Protein AF-A0A2T4GTM0-F1 (afdb_monomer_lite)

Structure (mmCIF, N/CA/C/O backbone):
data_AF-A0A2T4GTM0-F1
#
_entry.id   AF-A0A2T4GTM0-F1
#
loop_
_atom_site.group_PDB
_atom_site.id
_atom_site.type_symbol
_atom_site.label_atom_id
_atom_site.label_alt_id
_atom_site.label_comp_id
_atom_site.label_asym_id
_atom_site.label_entity_id
_atom_site.label_seq_id
_atom_site.pdbx_PDB_ins_code
_atom_site.Cartn_x
_atom_site.Cartn_y
_atom_site.Cartn_z
_atom_site.occupancy
_atom_site.B_iso_or_equiv
_atom_site.auth_seq_id
_atom_site.auth_comp_id
_atom_site.auth_asym_id
_atom_site.auth_atom_id
_atom_site.pdbx_PDB_model_num
ATOM 1 N N . MET A 1 1 ? -29.473 -9.538 19.990 1.00 54.00 1 MET A N 1
ATOM 2 C CA . MET A 1 1 ? -28.564 -8.458 19.540 1.00 54.00 1 MET A CA 1
ATOM 3 C C . MET A 1 1 ? -28.356 -8.588 18.037 1.00 54.00 1 MET A C 1
ATOM 5 O O . MET A 1 1 ? -28.087 -9.705 17.602 1.00 54.00 1 MET A O 1
ATOM 9 N N . PRO A 1 2 ? -28.499 -7.518 17.239 1.00 55.50 2 PRO A N 1
ATOM 10 C CA . PRO A 1 2 ? -28.165 -7.570 15.819 1.00 55.50 2 PRO A CA 1
ATOM 11 C C . PRO A 1 2 ? -26.656 -7.793 15.644 1.00 55.50 2 PRO A C 1
ATOM 13 O O . PRO A 1 2 ? -25.848 -7.182 16.346 1.00 55.50 2 PRO A O 1
ATOM 16 N N . LYS A 1 3 ? -26.274 -8.690 14.728 1.00 62.25 3 LYS A N 1
ATOM 17 C CA . LYS A 1 3 ? -24.865 -8.923 14.387 1.00 62.25 3 LYS A CA 1
ATOM 18 C C . LYS A 1 3 ? -24.310 -7.672 13.705 1.00 62.25 3 LYS A C 1
ATOM 20 O O . LYS A 1 3 ? -24.877 -7.205 12.721 1.00 62.25 3 LYS A O 1
ATOM 25 N N . ARG A 1 4 ? -23.207 -7.133 14.226 1.00 67.31 4 ARG A N 1
ATOM 26 C CA . ARG A 1 4 ? -22.421 -6.094 13.550 1.00 67.31 4 ARG A CA 1
ATOM 27 C C . ARG A 1 4 ? -21.274 -6.762 12.808 1.00 67.31 4 ARG A C 1
ATOM 29 O O . ARG A 1 4 ? -20.448 -7.415 13.438 1.00 67.31 4 ARG A O 1
ATOM 36 N N . ASN A 1 5 ? -21.222 -6.557 11.497 1.00 71.88 5 ASN A N 1
ATOM 37 C CA . ASN A 1 5 ? -20.116 -7.000 10.659 1.00 71.88 5 ASN A CA 1
ATOM 38 C C . ASN A 1 5 ? -19.235 -5.790 10.348 1.00 71.88 5 ASN A C 1
ATOM 40 O O . ASN A 1 5 ? -19.727 -4.761 9.885 1.00 71.88 5 ASN A O 1
ATOM 44 N N . LEU A 1 6 ? -17.944 -5.908 10.640 1.00 68.88 6 LEU A N 1
ATOM 45 C CA . LEU A 1 6 ? -16.937 -4.917 10.283 1.00 68.88 6 LEU A CA 1
ATOM 46 C C . LEU A 1 6 ? -16.316 -5.346 8.953 1.00 68.88 6 LEU A C 1
ATOM 48 O O . LEU A 1 6 ? -15.822 -6.465 8.845 1.00 68.88 6 LEU A O 1
ATOM 52 N N . CYS A 1 7 ? -16.346 -4.461 7.961 1.00 69.69 7 CYS A N 1
ATOM 53 C CA . CYS A 1 7 ? -15.672 -4.661 6.682 1.00 69.69 7 CYS A CA 1
ATOM 54 C C . CYS A 1 7 ? -14.515 -3.669 6.575 1.00 69.69 7 CYS A C 1
ATOM 56 O O . CYS A 1 7 ? -14.692 -2.484 6.870 1.00 69.69 7 CYS A O 1
ATOM 58 N N . SER A 1 8 ? -13.356 -4.150 6.137 1.00 72.81 8 SER A N 1
ATOM 59 C CA . SER A 1 8 ? -12.181 -3.332 5.855 1.00 72.81 8 SER A CA 1
ATOM 60 C C . SER A 1 8 ? -11.704 -3.562 4.428 1.00 72.81 8 SER A C 1
ATOM 62 O O . SER A 1 8 ? -11.846 -4.654 3.874 1.00 72.81 8 SER A O 1
ATOM 64 N N . TYR A 1 9 ? -11.129 -2.519 3.839 1.00 79.25 9 TYR A N 1
ATOM 65 C CA . TYR A 1 9 ? -10.358 -2.635 2.609 1.00 79.25 9 TYR A CA 1
ATOM 66 C C . TYR A 1 9 ? -8.878 -2.650 2.964 1.00 79.25 9 TYR A C 1
ATOM 68 O O . TYR A 1 9 ? -8.42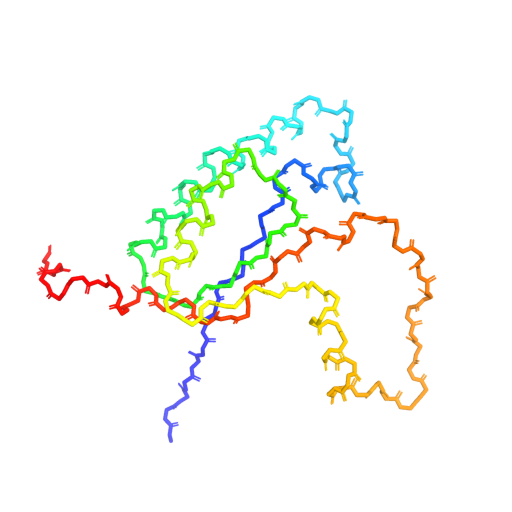1 -1.779 3.697 1.00 79.25 9 TYR A O 1
ATOM 76 N N . VAL A 1 10 ? -8.138 -3.626 2.443 1.00 79.12 10 VAL A N 1
ATOM 77 C CA . VAL A 1 10 ? -6.675 -3.649 2.513 1.00 79.12 10 VAL A CA 1
ATOM 78 C C . VAL A 1 10 ? -6.153 -3.429 1.104 1.00 79.12 10 VAL A C 1
ATOM 80 O O . VAL A 1 10 ? -6.507 -4.184 0.198 1.00 79.12 10 VAL A O 1
ATOM 83 N N . VAL A 1 11 ? -5.373 -2.371 0.905 1.00 80.81 11 VAL A N 1
ATOM 84 C CA . VAL A 1 11 ? -4.831 -2.019 -0.410 1.00 80.81 11 VAL A CA 1
ATOM 85 C C . VAL A 1 11 ? -3.315 -2.133 -0.383 1.00 80.81 11 VAL A C 1
ATOM 87 O O . VAL A 1 11 ? -2.638 -1.392 0.334 1.00 80.81 11 VAL A O 1
ATOM 90 N N . ASP A 1 12 ? -2.810 -3.045 -1.210 1.00 83.19 12 ASP A N 1
ATOM 91 C CA . ASP A 1 12 ? -1.385 -3.277 -1.419 1.00 83.19 12 ASP A CA 1
ATOM 92 C C . ASP A 1 12 ? -0.877 -2.374 -2.556 1.00 83.19 12 ASP A C 1
ATOM 94 O O . ASP A 1 12 ? -1.201 -2.560 -3.734 1.00 83.19 12 ASP A O 1
ATOM 98 N N . PHE A 1 13 ? -0.078 -1.365 -2.207 1.00 80.06 13 PHE A N 1
ATOM 99 C CA . PHE A 1 13 ? 0.578 -0.472 -3.162 1.00 80.06 13 PHE A CA 1
ATOM 100 C C . PHE A 1 13 ? 1.930 -1.041 -3.586 1.00 80.06 13 PHE A C 1
ATOM 102 O O . PHE A 1 13 ? 2.983 -0.687 -3.058 1.00 80.06 13 PHE A O 1
ATOM 109 N N . ASP A 1 14 ? 1.854 -1.937 -4.563 1.00 80.94 14 ASP A N 1
ATOM 110 C CA . ASP A 1 14 ? 2.976 -2.736 -5.051 1.00 80.94 14 ASP A CA 1
ATOM 111 C C . ASP A 1 14 ? 3.697 -2.133 -6.271 1.00 80.94 14 ASP A C 1
ATOM 113 O O . ASP A 1 14 ? 4.902 -2.320 -6.447 1.00 80.94 14 ASP A O 1
ATOM 117 N N . ALA A 1 15 ? 2.961 -1.403 -7.118 1.00 84.19 15 ALA A N 1
ATOM 118 C CA . ALA A 1 15 ? 3.449 -0.739 -8.331 1.00 84.19 15 ALA A CA 1
ATOM 119 C C . ALA A 1 15 ? 4.481 -1.577 -9.123 1.00 84.19 15 ALA A C 1
ATOM 121 O O . ALA A 1 15 ? 4.168 -2.675 -9.584 1.00 84.19 15 ALA A O 1
ATOM 122 N N . ILE A 1 16 ? 5.694 -1.052 -9.331 1.00 82.19 16 ILE A N 1
ATOM 123 C CA . ILE A 1 16 ? 6.761 -1.745 -10.069 1.00 82.19 16 ILE A CA 1
ATOM 124 C C . ILE A 1 16 ? 7.430 -2.825 -9.205 1.00 82.19 16 ILE A C 1
ATOM 126 O O . ILE A 1 16 ? 7.866 -3.854 -9.715 1.00 82.19 16 ILE A O 1
ATOM 130 N N . ALA A 1 17 ? 7.497 -2.619 -7.891 1.00 76.19 17 ALA A N 1
ATOM 131 C CA . ALA A 1 17 ? 8.341 -3.405 -6.997 1.00 76.19 17 ALA A CA 1
ATOM 132 C C . ALA A 1 17 ? 7.914 -4.866 -6.850 1.00 76.19 17 ALA A C 1
ATOM 134 O O . ALA A 1 17 ? 8.734 -5.731 -6.546 1.00 76.19 17 ALA A O 1
ATOM 135 N N . ARG A 1 18 ? 6.643 -5.170 -7.116 1.00 79.31 18 ARG A N 1
ATOM 136 C CA . ARG A 1 18 ? 6.141 -6.546 -7.073 1.00 79.31 18 ARG A CA 1
ATOM 137 C C . ARG A 1 18 ? 6.533 -7.382 -8.294 1.00 79.31 18 ARG A C 1
ATOM 139 O O . ARG A 1 18 ? 6.558 -8.611 -8.199 1.00 79.31 18 ARG A O 1
ATOM 146 N N . TRP A 1 19 ? 6.882 -6.759 -9.423 1.00 78.88 19 TRP A N 1
ATOM 147 C CA . TRP A 1 19 ? 7.180 -7.496 -10.656 1.00 78.88 19 TRP A CA 1
ATOM 148 C C . TRP A 1 19 ? 8.435 -8.372 -10.560 1.00 78.88 19 TRP A C 1
ATOM 150 O O . TRP A 1 19 ? 8.305 -9.559 -10.864 1.00 78.88 19 TRP A O 1
ATOM 160 N N . PRO A 1 20 ? 9.598 -7.881 -10.084 1.00 69.25 20 PRO A N 1
ATOM 161 C CA . PRO A 1 20 ? 10.824 -8.682 -10.055 1.00 69.25 20 PRO A CA 1
ATOM 162 C C . PRO A 1 20 ? 10.819 -9.859 -9.076 1.00 69.25 20 PRO A C 1
ATOM 164 O O . PRO A 1 20 ? 11.550 -10.822 -9.273 1.00 69.25 20 PRO A O 1
ATOM 167 N N . GLY A 1 21 ? 10.015 -9.789 -8.010 1.00 69.38 21 GLY A N 1
ATOM 168 C CA . GLY A 1 21 ? 10.042 -10.775 -6.922 1.00 69.38 21 GLY A CA 1
ATOM 169 C C . GLY A 1 21 ? 8.839 -11.712 -6.853 1.00 69.38 21 GLY A C 1
ATOM 170 O O . GLY A 1 21 ? 8.856 -12.668 -6.083 1.00 69.38 21 GLY A O 1
ATOM 171 N N . SER A 1 22 ? 7.754 -11.438 -7.578 1.00 75.44 22 SER A N 1
ATOM 172 C CA . SER A 1 22 ? 6.517 -12.224 -7.432 1.00 75.44 22 SER A CA 1
ATOM 173 C C . SER A 1 22 ? 5.801 -12.534 -8.732 1.00 75.44 22 SER A C 1
ATOM 175 O O . SER A 1 22 ? 5.123 -13.555 -8.799 1.00 75.44 22 SER A O 1
ATOM 177 N N . TYR A 1 23 ? 5.950 -11.690 -9.752 1.00 80.00 23 TYR A N 1
ATOM 178 C CA . TYR A 1 23 ? 5.267 -11.881 -11.034 1.00 80.00 23 TYR A CA 1
ATOM 179 C C . TYR A 1 23 ? 6.221 -12.158 -12.204 1.00 80.00 23 TYR A C 1
ATOM 181 O O . TYR A 1 23 ? 5.748 -12.395 -13.309 1.00 80.00 23 TYR A O 1
ATOM 189 N N . GLY A 1 24 ? 7.541 -12.161 -11.979 1.00 83.56 24 GLY A N 1
ATOM 190 C CA . GLY A 1 24 ? 8.544 -12.498 -12.997 1.00 83.56 24 GLY A CA 1
ATOM 191 C C . GLY A 1 24 ? 8.675 -11.469 -14.126 1.00 83.56 24 GLY A C 1
ATOM 192 O O . GLY A 1 24 ? 9.123 -11.811 -15.215 1.00 83.56 24 GLY A O 1
ATOM 193 N N . GLY A 1 25 ? 8.250 -10.223 -13.891 1.00 83.50 25 GLY A N 1
ATOM 194 C CA . GLY A 1 25 ? 8.180 -9.164 -14.907 1.00 83.50 25 GLY A CA 1
ATOM 195 C C . GLY A 1 25 ? 9.401 -8.241 -14.969 1.00 83.50 25 GLY A C 1
ATOM 196 O O . GLY A 1 25 ? 9.300 -7.165 -15.551 1.00 83.50 25 GLY A O 1
ATOM 197 N N . GLN A 1 26 ? 10.525 -8.602 -14.341 1.00 83.25 26 GLN A N 1
ATOM 198 C CA . GLN A 1 26 ? 11.698 -7.723 -14.203 1.00 83.25 26 GLN A CA 1
ATOM 199 C C . GLN A 1 26 ? 12.310 -7.268 -15.532 1.00 83.25 26 GLN A C 1
ATOM 201 O O . GLN A 1 26 ? 12.742 -6.124 -15.629 1.00 83.25 26 GLN A O 1
ATOM 206 N N . ASP A 1 27 ? 12.296 -8.131 -16.548 1.00 88.81 27 ASP A N 1
ATOM 207 C CA . ASP A 1 27 ? 12.912 -7.869 -17.856 1.00 88.81 27 ASP A CA 1
ATOM 208 C C . ASP A 1 27 ? 11.860 -7.566 -18.939 1.00 88.81 27 ASP A C 1
ATOM 210 O O . ASP A 1 27 ? 12.153 -7.571 -20.133 1.00 88.81 27 ASP A O 1
ATOM 214 N N . SER A 1 28 ? 10.610 -7.314 -18.532 1.00 89.62 28 SER A N 1
ATOM 215 C CA . SER A 1 28 ? 9.477 -7.062 -19.424 1.00 89.62 28 SER A CA 1
ATOM 216 C C . SER A 1 28 ? 9.074 -5.585 -19.375 1.00 89.62 28 SER A C 1
ATOM 218 O O . SER A 1 28 ? 8.431 -5.146 -18.415 1.00 89.62 28 SER A O 1
ATOM 220 N N . PRO A 1 29 ? 9.365 -4.792 -20.426 1.00 90.12 29 PRO A N 1
ATOM 221 C CA . PRO A 1 29 ? 8.930 -3.396 -20.498 1.00 90.12 29 PRO A CA 1
ATOM 222 C C . PRO A 1 29 ? 7.409 -3.241 -20.388 1.00 90.12 29 PRO A C 1
ATOM 224 O O . PRO A 1 29 ? 6.915 -2.266 -19.820 1.00 90.12 29 PRO A O 1
ATOM 227 N N . SER A 1 30 ? 6.658 -4.226 -20.893 1.00 90.38 30 SER A N 1
ATOM 228 C CA . SER A 1 30 ? 5.197 -4.244 -20.797 1.00 90.38 30 SER A CA 1
ATOM 229 C C . SER A 1 30 ? 4.727 -4.372 -19.348 1.00 90.38 30 SER A C 1
ATOM 231 O O . SER A 1 30 ? 3.804 -3.665 -18.947 1.00 90.38 30 SER A O 1
ATOM 233 N N . ASP A 1 31 ? 5.374 -5.202 -18.533 1.00 89.25 31 ASP A N 1
ATOM 234 C CA . ASP A 1 31 ? 4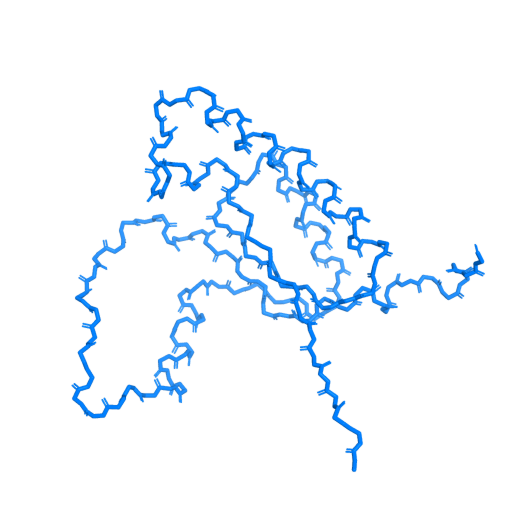.998 -5.373 -17.126 1.00 89.25 31 ASP A CA 1
ATOM 235 C C . ASP A 1 31 ? 5.447 -4.197 -16.259 1.00 89.25 31 ASP A C 1
ATOM 237 O O . ASP A 1 31 ? 4.675 -3.693 -15.439 1.00 89.25 31 ASP A O 1
ATOM 241 N N . ILE A 1 32 ? 6.631 -3.649 -16.534 1.00 86.62 32 ILE A N 1
ATOM 242 C CA . ILE A 1 32 ? 7.090 -2.402 -15.913 1.00 86.62 32 ILE A CA 1
ATOM 243 C C . ILE A 1 32 ? 6.093 -1.264 -16.192 1.00 86.62 32 ILE A C 1
ATOM 245 O O . ILE A 1 32 ? 5.739 -0.510 -15.280 1.00 86.62 32 ILE A O 1
ATOM 249 N N . SER A 1 33 ? 5.566 -1.172 -17.420 1.00 89.69 33 SER A N 1
ATOM 250 C CA . SER A 1 33 ? 4.562 -0.161 -17.780 1.00 89.69 33 SER A CA 1
ATOM 251 C C . SER A 1 33 ? 3.270 -0.283 -16.958 1.00 89.69 33 SER A C 1
ATOM 253 O O . SER A 1 33 ? 2.686 0.732 -16.567 1.00 89.69 33 SER A O 1
ATOM 255 N N . ARG A 1 34 ? 2.852 -1.508 -16.604 1.00 89.62 34 ARG A N 1
ATOM 256 C CA . ARG A 1 34 ? 1.690 -1.753 -15.731 1.00 89.62 34 ARG A CA 1
ATOM 257 C C . ARG A 1 34 ? 1.956 -1.265 -14.310 1.00 89.62 34 ARG A C 1
ATOM 259 O O . ARG A 1 34 ? 1.088 -0.628 -13.712 1.00 89.62 34 ARG A O 1
ATOM 266 N N . GLY A 1 35 ? 3.159 -1.513 -13.788 1.00 86.69 35 GLY A N 1
ATOM 267 C CA . GLY A 1 35 ? 3.592 -0.990 -12.490 1.00 86.69 35 GLY A CA 1
ATOM 268 C C . GLY A 1 35 ? 3.608 0.543 -12.447 1.00 86.69 35 GLY A C 1
ATOM 269 O O . GLY A 1 35 ? 3.096 1.139 -11.496 1.00 86.69 35 GLY A O 1
ATOM 270 N N . LEU A 1 36 ? 4.105 1.188 -13.510 1.00 86.56 36 LEU A N 1
ATOM 271 C CA . LEU A 1 36 ? 4.083 2.649 -13.667 1.00 86.56 36 LEU A CA 1
ATOM 272 C C . LEU A 1 36 ? 2.654 3.203 -13.716 1.00 86.56 36 LEU A C 1
ATOM 274 O O . LEU A 1 36 ? 2.346 4.199 -13.057 1.00 86.56 36 LEU A O 1
ATOM 278 N N . PHE A 1 37 ? 1.756 2.555 -14.461 1.00 88.81 37 PHE A N 1
ATOM 279 C CA . PHE A 1 37 ? 0.349 2.948 -14.518 1.00 88.81 37 PHE A CA 1
ATOM 280 C C . PHE A 1 37 ? -0.328 2.842 -13.144 1.00 88.81 37 PHE A C 1
ATOM 282 O O . PHE A 1 37 ? -1.029 3.771 -12.726 1.00 88.81 37 PHE A O 1
ATOM 289 N N . ALA A 1 38 ? -0.083 1.750 -12.414 1.00 87.00 38 ALA A N 1
ATOM 290 C CA . ALA A 1 38 ? -0.614 1.556 -11.068 1.00 87.00 38 ALA A CA 1
ATOM 291 C C . ALA A 1 38 ? -0.143 2.664 -10.109 1.00 87.00 38 ALA A C 1
ATOM 293 O O . ALA A 1 38 ? -0.972 3.260 -9.419 1.00 87.00 38 ALA A O 1
ATOM 294 N N . GLY A 1 39 ? 1.150 3.004 -10.131 1.00 83.00 39 GLY A N 1
ATOM 295 C CA . GLY A 1 39 ? 1.730 4.048 -9.280 1.00 83.00 39 GLY A CA 1
ATOM 296 C C . GLY A 1 39 ? 1.291 5.477 -9.628 1.00 83.00 39 GLY A C 1
ATOM 297 O O . GLY A 1 39 ? 1.176 6.310 -8.737 1.00 83.00 39 GLY A O 1
ATOM 298 N N . THR A 1 40 ? 1.022 5.777 -10.903 1.00 84.06 40 THR A N 1
ATOM 299 C CA . THR A 1 40 ? 0.701 7.148 -11.361 1.00 84.06 40 THR A CA 1
ATOM 300 C C . THR A 1 40 ? -0.798 7.433 -11.444 1.00 84.06 40 THR A C 1
ATOM 302 O O . THR A 1 40 ? -1.269 8.475 -10.987 1.00 84.06 40 THR A O 1
ATOM 305 N N . HIS A 1 41 ? -1.570 6.516 -12.027 1.00 87.69 41 HIS A N 1
ATOM 306 C CA . HIS A 1 41 ? -3.002 6.690 -12.272 1.00 87.69 41 HIS A CA 1
ATOM 307 C C . HIS A 1 41 ? -3.845 5.877 -11.292 1.00 87.69 41 HIS A C 1
ATOM 309 O O . HIS A 1 41 ? -4.881 6.364 -10.835 1.00 87.69 41 HIS A O 1
ATOM 315 N N . GLY A 1 42 ? -3.400 4.662 -10.953 1.00 86.81 42 GLY A N 1
ATOM 316 C CA . GLY A 1 42 ? -4.092 3.77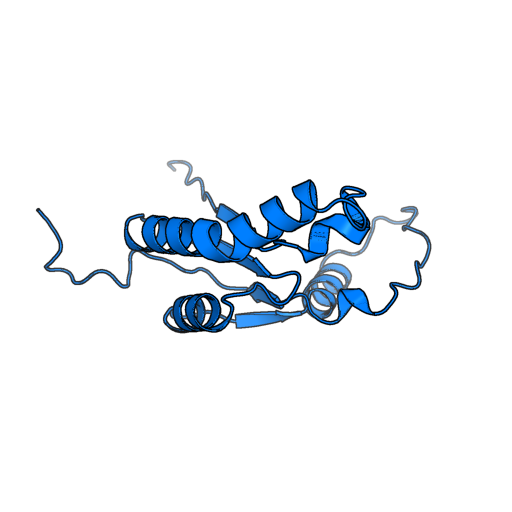7 -10.014 1.00 86.81 42 GLY A CA 1
ATOM 317 C C . GLY A 1 42 ? -4.242 4.414 -8.635 1.00 86.81 42 GLY A C 1
ATOM 318 O O . GLY A 1 42 ? -5.367 4.565 -8.158 1.00 86.81 42 GLY A O 1
ATOM 319 N N . VAL A 1 43 ? -3.136 4.894 -8.055 1.00 83.94 43 VAL A N 1
ATOM 320 C CA . VAL A 1 43 ? -3.127 5.586 -6.751 1.00 83.94 43 VAL A CA 1
ATOM 321 C C . VAL A 1 43 ? -4.114 6.754 -6.739 1.00 83.94 43 VAL A C 1
ATOM 323 O O . VAL A 1 43 ? -4.987 6.815 -5.882 1.00 83.94 43 VAL A O 1
ATOM 326 N N . ARG A 1 44 ? -4.065 7.643 -7.736 1.00 83.81 44 ARG A N 1
ATOM 327 C CA . ARG A 1 44 ? -4.946 8.825 -7.793 1.00 83.81 44 ARG A CA 1
ATOM 328 C C . ARG A 1 44 ? -6.428 8.465 -7.877 1.00 83.81 44 ARG A C 1
ATOM 330 O O . ARG A 1 44 ? -7.257 9.147 -7.280 1.00 83.81 44 ARG A O 1
ATOM 337 N N . ARG A 1 45 ? -6.780 7.413 -8.623 1.00 87.19 45 ARG A N 1
ATOM 338 C CA . ARG A 1 45 ? -8.167 6.923 -8.696 1.00 87.19 45 ARG A CA 1
ATOM 339 C C . ARG A 1 45 ? -8.611 6.317 -7.368 1.00 87.19 45 ARG A C 1
ATOM 341 O O . ARG A 1 45 ? -9.744 6.552 -6.963 1.00 87.19 45 ARG A O 1
ATOM 348 N N . MET A 1 46 ? -7.721 5.597 -6.688 1.00 84.00 46 MET A N 1
ATOM 349 C CA . MET A 1 46 ? -7.998 5.044 -5.363 1.00 84.00 46 MET A CA 1
ATOM 350 C C . MET A 1 46 ? -8.202 6.137 -4.317 1.00 84.00 46 MET A C 1
ATOM 352 O O . MET A 1 46 ? -9.180 6.078 -3.583 1.00 84.00 46 MET A O 1
ATOM 356 N N . LEU A 1 47 ? -7.359 7.170 -4.294 1.00 80.69 47 LEU A N 1
ATOM 357 C CA . LEU A 1 47 ? -7.535 8.297 -3.372 1.00 80.69 47 LEU A CA 1
ATOM 358 C C . LEU A 1 47 ? -8.892 8.991 -3.576 1.00 80.69 47 LEU A C 1
ATOM 360 O O . LEU A 1 47 ? -9.623 9.190 -2.614 1.00 80.69 47 LEU A O 1
ATOM 364 N N . LYS A 1 48 ? -9.301 9.232 -4.832 1.00 82.69 48 LYS A N 1
ATOM 365 C CA . LYS A 1 48 ? -10.647 9.755 -5.145 1.00 82.69 48 LYS A CA 1
ATOM 366 C C . LYS A 1 48 ? -11.773 8.832 -4.682 1.00 82.69 48 LYS A C 1
ATOM 368 O O . LYS A 1 48 ? -12.834 9.302 -4.284 1.00 82.69 48 LYS A O 1
ATOM 373 N N . LEU A 1 49 ? -11.575 7.517 -4.778 1.00 81.12 49 LEU A N 1
ATOM 374 C CA . LEU A 1 49 ? -12.553 6.544 -4.304 1.00 81.12 49 LEU A CA 1
ATOM 375 C C . LEU A 1 49 ? -12.732 6.641 -2.787 1.00 81.12 49 LEU A C 1
ATOM 377 O O . LEU A 1 49 ? -13.862 6.553 -2.317 1.00 81.12 49 LEU A O 1
ATOM 381 N N . PHE A 1 50 ? -11.637 6.815 -2.048 1.00 77.75 50 PHE A N 1
ATOM 382 C CA . PHE A 1 50 ? -11.653 6.900 -0.590 1.00 77.75 50 PHE A CA 1
ATOM 383 C C . PHE A 1 50 ? -12.099 8.259 -0.059 1.00 77.75 50 PHE A C 1
ATOM 385 O O . PHE A 1 50 ? -12.738 8.290 0.985 1.00 77.75 50 PHE A O 1
ATOM 392 N N . ASP A 1 51 ? -11.876 9.349 -0.797 1.00 75.44 51 ASP A N 1
ATOM 393 C CA . ASP A 1 51 ? -12.483 10.648 -0.473 1.00 75.44 51 ASP A CA 1
ATOM 394 C C . ASP A 1 51 ? -14.015 10.617 -0.598 1.00 75.44 51 ASP A C 1
ATOM 396 O O . ASP A 1 51 ? -14.720 11.273 0.161 1.00 75.44 51 ASP A O 1
ATOM 400 N N . ASN A 1 52 ? -14.544 9.815 -1.527 1.00 68.19 52 ASN A N 1
ATOM 401 C CA . ASN A 1 52 ? -15.976 9.769 -1.824 1.00 68.19 52 ASN A CA 1
ATOM 402 C C . ASN A 1 52 ? -16.735 8.631 -1.118 1.00 68.19 52 ASN A C 1
ATOM 404 O O . ASN A 1 52 ? -17.939 8.481 -1.339 1.00 68.19 52 ASN A O 1
ATOM 408 N N . LYS A 1 53 ? -16.073 7.784 -0.317 1.00 65.19 53 LYS A N 1
ATOM 409 C CA . LYS A 1 53 ? -16.699 6.604 0.306 1.00 65.19 53 LYS A CA 1
ATOM 410 C C . LYS A 1 53 ? -16.520 6.560 1.814 1.00 65.19 53 LYS A C 1
ATOM 412 O O . LYS A 1 53 ? -15.475 6.889 2.352 1.00 65.19 53 LYS A O 1
ATOM 417 N N . GLU A 1 54 ? -17.535 6.025 2.485 1.00 59.88 54 GLU A N 1
ATOM 418 C CA . GLU A 1 54 ? -17.475 5.675 3.900 1.00 59.88 54 GLU A CA 1
ATOM 419 C C . GLU A 1 54 ? -16.844 4.288 4.088 1.00 59.88 54 GLU A C 1
ATOM 421 O O . GLU A 1 54 ? -17.346 3.296 3.553 1.00 59.88 54 GLU A O 1
ATOM 426 N N . GLY A 1 55 ? -15.781 4.168 4.883 1.00 61.66 55 GLY A N 1
ATOM 427 C CA . GLY A 1 55 ? -15.171 2.864 5.144 1.00 61.66 55 GLY A CA 1
ATOM 428 C C . GLY A 1 55 ? -13.892 2.938 5.962 1.00 61.66 55 GLY A C 1
ATOM 429 O O . GLY A 1 55 ? -13.331 4.012 6.134 1.00 61.66 55 GLY A O 1
ATOM 430 N N . VAL A 1 56 ? -13.465 1.775 6.464 1.00 58.34 56 VAL A N 1
ATOM 431 C CA . VAL A 1 56 ? -12.162 1.589 7.108 1.00 58.34 56 VAL A CA 1
ATOM 432 C C . VAL A 1 56 ? -11.194 1.037 6.077 1.00 58.34 56 VAL A C 1
ATOM 434 O O . VAL A 1 56 ? -11.428 -0.047 5.534 1.00 58.34 56 VAL A O 1
ATOM 437 N N . THR A 1 57 ? -10.111 1.765 5.831 1.00 66.94 57 THR A N 1
ATOM 438 C CA . THR A 1 57 ? -9.083 1.354 4.871 1.00 66.94 57 THR A CA 1
ATOM 439 C C . THR A 1 57 ? -7.742 1.197 5.567 1.00 66.94 57 THR A C 1
ATOM 441 O O . THR A 1 57 ? -7.337 2.053 6.349 1.00 66.94 57 THR A O 1
ATOM 444 N N . LEU A 1 58 ? -7.065 0.095 5.263 1.00 66.25 58 LEU A N 1
ATOM 445 C CA . LEU A 1 58 ? -5.699 -0.191 5.662 1.00 66.25 58 LEU A CA 1
ATOM 446 C C . LEU A 1 58 ? -4.828 -0.205 4.407 1.00 66.25 58 LEU A C 1
ATOM 448 O O . LEU A 1 58 ? -5.165 -0.839 3.405 1.00 66.25 58 LEU A O 1
ATOM 452 N N . PHE A 1 59 ? -3.708 0.506 4.457 1.00 72.38 59 PHE A N 1
ATOM 453 C CA . PHE A 1 59 ? -2.764 0.571 3.351 1.00 72.38 59 PHE A CA 1
ATOM 454 C C . PHE A 1 59 ? -1.484 -0.170 3.712 1.00 72.38 59 PHE A C 1
ATOM 456 O O . PHE A 1 59 ? -0.943 -0.007 4.809 1.00 72.38 59 PHE A O 1
ATOM 463 N N . LYS A 1 60 ? -0.998 -0.967 2.764 1.00 74.06 60 LYS A N 1
ATOM 464 C CA . LYS A 1 60 ? 0.315 -1.599 2.819 1.00 74.06 60 LYS A CA 1
ATOM 465 C C . LYS A 1 60 ? 1.129 -1.088 1.644 1.00 74.06 60 LYS A C 1
ATOM 467 O O . LYS A 1 60 ? 0.770 -1.309 0.490 1.00 74.06 60 LYS A O 1
ATOM 472 N N . ILE A 1 61 ? 2.222 -0.398 1.934 1.00 72.12 61 ILE A N 1
ATOM 473 C CA . ILE A 1 61 ? 3.082 0.203 0.913 1.00 72.12 61 ILE A CA 1
ATOM 474 C C . ILE A 1 61 ? 4.379 -0.592 0.895 1.00 72.12 61 ILE A C 1
ATOM 476 O O . ILE A 1 61 ? 5.108 -0.578 1.883 1.00 72.12 61 ILE A O 1
ATOM 480 N N . SER A 1 62 ? 4.638 -1.331 -0.187 1.00 61.41 62 SER A N 1
ATOM 481 C CA . SER A 1 62 ? 5.768 -2.265 -0.245 1.00 61.41 62 SER A CA 1
ATOM 482 C C . SER A 1 62 ? 7.045 -1.651 -0.823 1.00 61.41 62 SER A C 1
ATOM 484 O O . SER A 1 62 ? 8.129 -2.125 -0.496 1.00 61.41 62 SER A O 1
ATOM 486 N N . THR A 1 63 ? 6.966 -0.593 -1.642 1.00 58.59 63 THR A N 1
ATOM 487 C CA . THR A 1 63 ? 8.125 0.185 -2.135 1.00 58.59 63 THR A CA 1
ATOM 488 C C . THR A 1 63 ? 7.674 1.540 -2.696 1.00 58.59 63 THR A C 1
ATOM 490 O O . THR A 1 63 ? 6.511 1.710 -3.063 1.00 58.59 63 THR A O 1
ATOM 493 N N . ILE A 1 64 ? 8.614 2.494 -2.781 1.00 55.69 64 ILE A N 1
ATOM 494 C CA . ILE A 1 64 ? 8.485 3.814 -3.418 1.00 55.69 64 ILE A CA 1
ATOM 495 C C . ILE A 1 64 ? 7.716 3.703 -4.745 1.00 55.69 64 ILE A C 1
ATOM 497 O O . ILE A 1 64 ? 8.245 3.289 -5.775 1.00 55.69 64 ILE A O 1
ATOM 501 N N . CYS A 1 65 ? 6.448 4.098 -4.708 1.00 56.59 65 CYS A N 1
ATOM 502 C CA . CYS A 1 65 ? 5.641 4.345 -5.886 1.00 56.59 65 CYS A CA 1
ATOM 503 C C . CYS A 1 65 ? 6.064 5.698 -6.474 1.00 56.59 65 CYS A C 1
ATOM 505 O O . CYS A 1 65 ? 6.449 6.621 -5.758 1.00 56.59 65 CYS A O 1
ATOM 507 N N . THR A 1 66 ? 5.965 5.855 -7.790 1.00 55.25 66 THR A N 1
ATOM 508 C CA . THR A 1 66 ? 6.382 7.066 -8.522 1.00 55.25 66 THR A CA 1
ATOM 509 C C . THR A 1 66 ? 5.635 8.363 -8.141 1.00 55.25 66 THR A C 1
ATOM 511 O O . THR A 1 66 ? 5.963 9.413 -8.680 1.00 55.25 66 THR A O 1
ATOM 514 N N . ASP A 1 67 ? 4.661 8.328 -7.219 1.00 61.81 67 ASP A N 1
ATOM 515 C CA . ASP A 1 67 ? 3.911 9.497 -6.709 1.00 61.81 67 ASP A CA 1
ATOM 516 C C . ASP A 1 67 ? 3.674 9.405 -5.176 1.00 61.81 67 ASP A C 1
ATOM 518 O O . ASP A 1 67 ? 2.567 9.619 -4.682 1.00 61.81 67 ASP A O 1
ATOM 522 N N . ASN A 1 68 ? 4.704 9.020 -4.402 1.00 66.88 68 ASN A N 1
ATOM 523 C CA . ASN A 1 68 ? 4.591 8.809 -2.944 1.00 66.88 68 ASN A CA 1
ATOM 524 C C . ASN A 1 68 ? 4.101 10.031 -2.164 1.00 66.88 68 ASN A C 1
ATOM 526 O O . ASN A 1 68 ? 3.396 9.858 -1.175 1.00 66.88 68 ASN A O 1
ATOM 530 N N . GLY A 1 69 ? 4.489 11.241 -2.581 1.00 71.94 69 GLY A N 1
ATOM 531 C CA . GLY A 1 69 ? 4.203 12.465 -1.827 1.00 71.94 69 GLY A CA 1
ATOM 532 C C . GLY A 1 69 ? 2.709 12.621 -1.561 1.00 71.94 69 GLY A C 1
ATOM 533 O O . GLY A 1 69 ? 2.293 12.701 -0.413 1.00 71.94 69 GLY A O 1
ATOM 534 N N . LYS A 1 70 ? 1.888 12.500 -2.609 1.00 76.50 70 LYS A N 1
ATOM 535 C CA . LYS A 1 70 ? 0.430 12.657 -2.501 1.00 76.50 70 LYS A CA 1
ATOM 536 C C . LYS A 1 70 ? -0.243 11.553 -1.698 1.00 76.50 70 LYS A C 1
ATOM 538 O O . LYS A 1 70 ? -1.227 11.813 -1.018 1.00 76.50 70 LYS A O 1
ATOM 543 N N . LEU A 1 71 ? 0.251 10.318 -1.799 1.00 78.12 71 LEU A N 1
ATOM 544 C CA . LEU A 1 71 ? -0.298 9.192 -1.045 1.00 78.12 71 LEU A CA 1
ATOM 545 C C . LEU A 1 71 ? 0.011 9.333 0.448 1.00 78.12 71 LEU A C 1
ATOM 547 O O . LEU A 1 71 ? -0.879 9.159 1.273 1.00 78.12 71 LEU A O 1
ATOM 551 N N . ILE A 1 72 ? 1.251 9.679 0.790 1.00 79.69 72 ILE A N 1
ATOM 552 C CA . ILE A 1 72 ? 1.675 9.872 2.179 1.00 79.69 72 ILE A CA 1
ATOM 553 C C . ILE A 1 72 ? 0.980 11.095 2.783 1.00 79.69 72 ILE A C 1
ATOM 555 O O . ILE A 1 72 ? 0.457 10.996 3.887 1.00 79.69 72 ILE A O 1
ATOM 559 N N . GLU A 1 73 ? 0.910 12.215 2.059 1.00 82.25 73 GLU A N 1
ATOM 560 C CA . GLU A 1 73 ? 0.147 13.404 2.471 1.00 82.25 73 GLU A CA 1
ATOM 561 C C . GLU A 1 73 ? -1.324 13.069 2.718 1.00 82.25 73 GLU A C 1
ATOM 563 O O . GLU A 1 73 ? -1.881 13.441 3.748 1.00 82.25 73 GLU A O 1
ATOM 568 N N . TYR A 1 74 ? -1.941 12.319 1.800 1.00 80.50 74 TYR A N 1
ATOM 569 C CA . TYR A 1 74 ? -3.311 11.856 1.959 1.00 80.50 74 TYR A CA 1
ATOM 570 C C . TYR A 1 74 ? -3.483 11.019 3.220 1.00 80.50 74 TYR A C 1
ATOM 572 O O . TYR A 1 74 ? -4.419 11.234 3.971 1.00 80.50 74 TYR A O 1
ATOM 580 N N . ILE A 1 75 ? -2.597 10.054 3.448 1.00 80.12 75 ILE A N 1
ATOM 581 C CA . ILE A 1 75 ? -2.670 9.165 4.605 1.00 80.12 75 ILE A CA 1
ATOM 582 C C . ILE A 1 75 ? -2.503 9.965 5.900 1.00 80.12 75 ILE A C 1
ATOM 584 O O . ILE A 1 75 ? -3.319 9.841 6.806 1.00 80.12 75 ILE A O 1
ATOM 588 N N . ASN A 1 76 ? -1.494 10.832 5.960 1.00 81.62 76 ASN A N 1
ATOM 589 C CA . ASN A 1 76 ? -1.163 11.611 7.152 1.00 81.62 76 ASN A CA 1
ATOM 590 C C . ASN A 1 76 ? -2.227 12.649 7.528 1.00 81.62 76 ASN A C 1
ATOM 592 O O . ASN A 1 76 ? -2.209 13.132 8.657 1.00 81.62 76 ASN A O 1
ATOM 596 N N . LYS A 1 77 ? -3.148 13.000 6.618 1.00 82.19 77 LYS A N 1
ATOM 597 C CA . LYS A 1 77 ? -4.261 13.911 6.929 1.00 82.19 77 LYS A CA 1
ATOM 598 C C . LYS A 1 77 ? -5.283 13.292 7.891 1.00 82.19 77 LYS A C 1
ATOM 600 O O . LYS A 1 77 ? -6.062 14.028 8.485 1.00 82.19 77 LYS A O 1
ATOM 605 N N . HIS A 1 78 ? -5.305 11.965 8.015 1.00 77.88 78 HIS A N 1
ATOM 606 C CA . HIS A 1 78 ? -6.301 11.250 8.804 1.00 77.88 78 HIS A CA 1
ATOM 607 C C . HIS A 1 78 ? -5.847 11.031 10.252 1.00 77.88 78 HIS A C 1
ATOM 609 O O . HIS A 1 78 ? -4.705 10.657 10.525 1.00 77.88 78 HIS A O 1
ATOM 615 N N . GLU A 1 79 ? -6.773 11.220 11.192 1.00 76.88 79 GLU A N 1
ATOM 616 C CA . GLU A 1 79 ? -6.537 10.999 12.620 1.00 76.88 79 GLU A CA 1
ATOM 617 C C . GLU A 1 79 ? -6.308 9.507 12.930 1.00 76.88 79 GLU A C 1
ATOM 619 O O . GLU A 1 79 ? -6.992 8.629 12.402 1.00 76.88 79 GLU A O 1
ATOM 624 N N . GLY A 1 80 ? -5.366 9.208 13.831 1.00 74.62 80 GLY 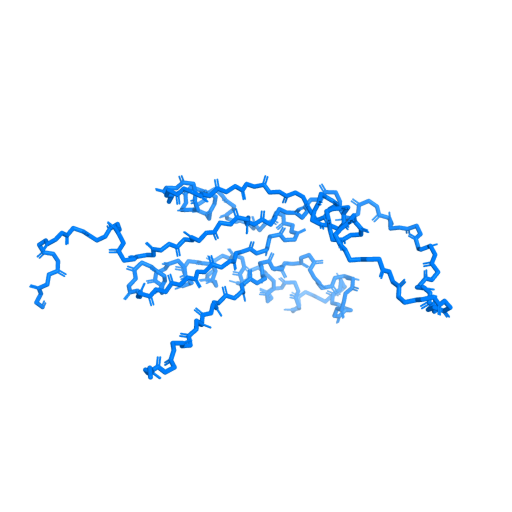A N 1
ATOM 625 C CA . GLY A 1 80 ? -5.126 7.841 14.310 1.00 74.62 80 GLY A CA 1
ATOM 626 C C . GLY A 1 80 ? -4.349 6.950 13.338 1.00 74.62 80 GLY A C 1
ATOM 627 O O . GLY A 1 80 ? -4.388 5.726 13.467 1.00 74.62 80 GLY A O 1
ATOM 628 N N . VAL A 1 81 ? -3.658 7.548 12.365 1.00 75.81 81 VAL A N 1
ATOM 629 C CA . VAL A 1 81 ? -2.708 6.849 11.497 1.00 75.81 81 VAL A CA 1
ATOM 630 C C . VAL A 1 81 ? -1.392 6.634 12.235 1.00 75.81 81 VAL A C 1
ATOM 632 O O . VAL A 1 81 ? -0.740 7.585 12.661 1.00 75.81 81 VAL A O 1
ATOM 635 N N . GLU A 1 82 ? -0.980 5.374 12.326 1.00 79.62 82 GLU A N 1
ATOM 636 C CA . GLU A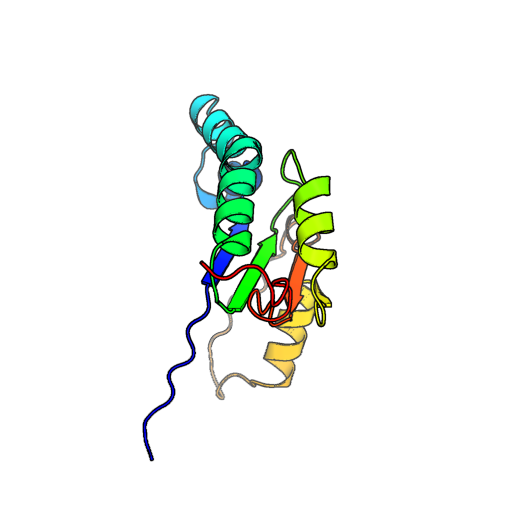 1 82 ? 0.343 4.975 12.792 1.00 79.62 82 GLU A CA 1
ATOM 637 C C . GLU A 1 82 ? 1.077 4.250 11.668 1.00 79.62 82 GLU A C 1
ATOM 639 O O . GLU A 1 82 ? 0.534 3.332 11.050 1.00 79.62 82 GLU A O 1
ATOM 644 N N . TRP A 1 83 ? 2.318 4.652 11.411 1.00 80.06 83 TRP A N 1
ATOM 645 C CA . TRP A 1 83 ? 3.196 3.966 10.476 1.00 80.06 83 TRP A CA 1
ATOM 646 C C . TRP A 1 83 ? 4.040 2.947 11.229 1.00 80.06 83 TRP A C 1
ATOM 648 O O . TRP A 1 83 ? 4.872 3.319 12.054 1.00 80.06 83 TRP A O 1
ATOM 658 N N . VAL A 1 84 ? 3.855 1.671 10.907 1.00 76.50 84 VAL A N 1
ATOM 659 C CA . VAL A 1 84 ? 4.629 0.566 11.476 1.00 76.50 84 VAL A CA 1
ATOM 660 C C . VAL A 1 84 ? 5.346 -0.199 10.372 1.00 76.50 84 VAL A C 1
ATOM 662 O O . VAL A 1 84 ? 4.890 -0.265 9.226 1.00 76.50 84 VAL A O 1
ATOM 665 N N . THR A 1 85 ? 6.484 -0.795 10.697 1.00 77.44 85 THR A N 1
ATOM 666 C CA . THR A 1 85 ? 7.174 -1.700 9.779 1.00 77.44 85 THR A CA 1
ATOM 667 C C . THR A 1 85 ? 6.553 -3.092 9.852 1.00 77.44 85 THR A C 1
ATOM 669 O O . THR A 1 85 ? 6.035 -3.514 10.888 1.00 77.44 85 THR A O 1
ATOM 672 N N . MET A 1 86 ? 6.637 -3.863 8.764 1.00 72.25 86 MET A N 1
ATOM 673 C CA . MET A 1 86 ? 6.217 -5.273 8.805 1.00 72.25 86 MET A CA 1
ATOM 674 C C . MET A 1 86 ? 6.944 -6.066 9.894 1.00 72.25 86 MET A C 1
ATOM 676 O O . MET A 1 86 ? 6.350 -6.954 10.492 1.00 72.25 86 MET A O 1
ATOM 680 N N . GLU A 1 87 ? 8.214 -5.752 10.157 1.00 75.19 87 GLU A N 1
ATOM 681 C CA . GLU A 1 87 ? 8.992 -6.377 11.229 1.00 75.19 87 GLU A CA 1
ATOM 682 C C . GLU A 1 87 ? 8.338 -6.162 12.599 1.00 75.19 87 GLU A C 1
ATOM 684 O O . GLU A 1 87 ? 8.107 -7.134 13.316 1.00 75.19 87 GLU A O 1
ATOM 689 N N . GLN A 1 88 ? 7.935 -4.927 12.915 1.00 74.94 88 GLN A N 1
ATOM 690 C CA . GLN A 1 88 ? 7.217 -4.613 14.154 1.00 74.94 88 GLN A CA 1
ATOM 691 C C . GLN A 1 88 ? 5.901 -5.394 14.256 1.00 74.94 88 GLN A C 1
ATOM 693 O O . GLN A 1 88 ? 5.629 -6.010 15.288 1.00 74.94 88 GLN A O 1
ATOM 698 N N . VAL A 1 89 ? 5.122 -5.446 13.168 1.00 78.62 89 VAL A N 1
ATOM 699 C CA . VAL A 1 89 ? 3.868 -6.219 13.114 1.00 78.62 89 VAL A CA 1
ATOM 700 C C . VAL A 1 89 ? 4.129 -7.709 13.361 1.00 78.62 89 VAL A C 1
ATOM 702 O O . VAL A 1 89 ? 3.419 -8.347 14.143 1.00 78.62 89 VAL A O 1
ATOM 705 N N . TYR A 1 90 ? 5.159 -8.279 12.730 1.00 74.31 90 TYR A N 1
ATOM 706 C CA . TYR A 1 90 ? 5.523 -9.683 12.916 1.00 74.31 90 TYR A CA 1
ATOM 707 C C . TYR A 1 90 ? 5.979 -9.982 14.342 1.00 74.31 90 TYR A C 1
ATOM 709 O O . TYR A 1 90 ? 5.604 -11.016 14.900 1.00 74.31 90 TYR A O 1
ATOM 717 N N . ASP A 1 91 ? 6.783 -9.110 14.938 1.00 81.25 91 ASP A N 1
ATOM 718 C CA . ASP A 1 91 ? 7.280 -9.297 16.297 1.00 81.25 91 ASP A CA 1
ATOM 719 C C . ASP A 1 91 ? 6.163 -9.178 17.331 1.00 81.25 91 ASP A C 1
ATOM 721 O O . ASP A 1 91 ? 6.116 -9.962 18.283 1.00 81.25 91 ASP A O 1
ATOM 725 N N . GLU A 1 92 ? 5.217 -8.261 17.132 1.00 81.81 92 GLU A N 1
ATOM 726 C CA . GLU A 1 92 ? 4.000 -8.211 17.937 1.00 81.81 92 GLU A CA 1
ATOM 727 C C . GLU A 1 92 ? 3.149 -9.471 17.793 1.00 81.81 92 GLU A C 1
ATOM 729 O O . GLU A 1 92 ? 2.689 -10.013 18.804 1.00 81.81 92 GLU A O 1
ATOM 734 N N . PHE A 1 93 ? 2.957 -9.956 16.563 1.00 82.69 93 PHE A N 1
ATOM 735 C CA . PHE A 1 93 ? 2.196 -11.175 16.303 1.00 82.69 93 PHE A CA 1
ATOM 736 C C . PHE A 1 93 ? 2.813 -12.369 17.035 1.00 82.69 93 PHE A C 1
ATOM 738 O O . PHE A 1 93 ? 2.122 -13.033 17.801 1.00 82.69 93 PHE A O 1
ATOM 745 N N . LYS A 1 94 ? 4.128 -12.583 16.905 1.00 80.62 94 LYS A N 1
ATOM 746 C CA . LYS A 1 94 ? 4.844 -13.675 17.591 1.00 80.62 94 LYS A CA 1
ATOM 747 C C . LYS A 1 94 ? 4.770 -13.582 19.117 1.00 80.62 94 LYS A C 1
ATOM 749 O O . LYS A 1 94 ? 4.795 -14.607 19.796 1.00 80.62 94 LYS A O 1
ATOM 754 N N . LYS A 1 95 ? 4.726 -12.365 19.675 1.00 83.31 95 LYS A N 1
ATOM 755 C CA . LYS A 1 95 ? 4.581 -12.155 21.127 1.00 83.31 95 LYS A CA 1
ATOM 756 C C . LYS A 1 95 ? 3.185 -12.543 21.616 1.00 83.31 95 LYS A C 1
ATOM 758 O O . LYS A 1 95 ? 3.070 -13.114 22.700 1.00 83.31 95 LYS A O 1
ATOM 763 N N . LYS A 1 96 ? 2.148 -12.209 20.843 1.00 84.88 96 LYS A N 1
ATOM 764 C CA . LYS A 1 96 ? 0.736 -12.409 21.207 1.00 84.88 96 LYS A CA 1
ATOM 765 C C . LYS A 1 96 ? 0.244 -13.823 20.893 1.00 84.88 96 LYS A C 1
ATOM 767 O O . LYS A 1 96 ? -0.497 -14.388 21.692 1.00 84.88 96 LYS A O 1
ATOM 772 N N . ASP A 1 97 ? 0.676 -14.393 19.774 1.00 82.88 97 ASP A N 1
ATOM 773 C CA . ASP A 1 97 ? 0.243 -15.696 19.280 1.00 82.88 97 ASP A CA 1
ATOM 774 C C . ASP A 1 97 ? 1.429 -16.664 19.238 1.00 82.88 97 ASP A C 1
ATOM 776 O O . ASP A 1 97 ? 2.287 -16.629 18.349 1.00 82.88 97 ASP A O 1
ATOM 780 N N . LYS A 1 98 ? 1.515 -17.510 20.269 1.00 82.56 98 LYS A N 1
ATOM 781 C CA . LYS A 1 98 ? 2.551 -18.538 20.337 1.00 82.56 98 LYS A CA 1
ATOM 782 C C . LYS A 1 98 ? 2.101 -19.726 19.494 1.00 82.56 98 LYS A C 1
ATOM 784 O O . LYS A 1 98 ? 1.016 -20.252 19.745 1.00 82.56 98 LYS A O 1
ATOM 789 N N . PRO A 1 99 ? 2.941 -20.208 18.561 1.00 82.44 99 PRO A N 1
ATOM 790 C CA . PRO A 1 99 ? 2.568 -21.333 17.727 1.00 82.44 99 PRO A CA 1
ATOM 791 C C . PRO A 1 99 ? 2.237 -22.558 18.597 1.00 82.44 99 PRO A C 1
ATOM 793 O O . PRO A 1 99 ? 2.885 -22.772 19.632 1.00 82.44 99 PRO A O 1
ATOM 796 N N . PRO A 1 100 ? 1.256 -23.385 18.189 1.00 85.94 100 PRO A N 1
ATOM 797 C CA . PRO A 1 100 ? 0.930 -24.621 18.883 1.00 85.94 100 PRO A CA 1
ATOM 798 C C . PRO A 1 100 ? 2.170 -25.493 19.076 1.00 85.94 100 PRO A C 1
ATOM 800 O O . PRO A 1 100 ? 3.072 -25.533 18.233 1.00 85.94 100 PRO A O 1
ATOM 803 N N . ARG A 1 101 ? 2.218 -26.221 20.193 1.00 83.81 101 ARG A N 1
ATOM 804 C CA . ARG A 1 101 ? 3.358 -27.081 20.518 1.00 83.81 101 ARG A CA 1
ATOM 805 C C . ARG A 1 101 ? 3.576 -28.104 19.395 1.00 83.81 101 ARG A C 1
ATOM 807 O O . ARG A 1 101 ? 2.690 -28.903 19.119 1.00 83.81 101 ARG A O 1
ATOM 814 N N . GLY A 1 102 ? 4.756 -28.076 18.773 1.00 84.25 102 GLY A N 1
ATOM 815 C CA . GLY A 1 102 ? 5.115 -28.969 17.663 1.00 84.25 102 GLY A CA 1
ATOM 816 C C . GLY A 1 102 ? 4.812 -28.431 16.259 1.00 84.25 102 GLY A C 1
ATOM 817 O O . GLY A 1 102 ? 5.022 -29.154 15.290 1.00 84.25 102 GLY A O 1
ATOM 818 N N . ALA A 1 103 ? 4.349 -27.183 16.123 1.00 81.69 103 ALA A N 1
ATOM 819 C CA . ALA A 1 103 ? 4.157 -26.564 14.816 1.00 81.69 103 ALA A CA 1
ATOM 820 C C . ALA A 1 103 ? 5.484 -26.446 14.046 1.00 81.69 103 ALA A C 1
ATOM 822 O O . ALA A 1 103 ? 6.487 -25.945 14.562 1.00 81.69 103 ALA A O 1
ATOM 823 N N . VAL A 1 104 ? 5.473 -26.887 12.787 1.00 79.38 104 VAL A N 1
ATOM 824 C CA . VAL A 1 104 ? 6.595 -26.709 11.864 1.00 79.38 104 VAL A CA 1
ATOM 825 C C . VAL A 1 104 ? 6.598 -25.258 11.400 1.00 79.38 104 VAL A C 1
ATOM 827 O O . VAL A 1 104 ? 5.699 -24.823 10.683 1.00 79.38 104 VAL A O 1
ATOM 830 N N . MET A 1 105 ? 7.610 -24.504 11.816 1.00 73.94 105 MET A N 1
ATOM 831 C CA . MET A 1 105 ? 7.802 -23.131 11.359 1.00 73.94 105 MET A CA 1
ATOM 832 C C . MET A 1 105 ? 8.502 -23.117 9.990 1.00 73.94 105 MET A C 1
ATOM 834 O O . MET A 1 105 ? 9.305 -24.013 9.707 1.00 73.94 105 MET A O 1
ATOM 838 N N . PRO A 1 106 ? 8.247 -22.105 9.138 1.00 71.19 106 PRO A N 1
ATOM 839 C CA . PRO A 1 106 ? 9.025 -21.909 7.921 1.00 71.19 106 PRO A CA 1
ATOM 840 C C . PRO A 1 106 ? 10.519 -21.834 8.258 1.00 71.19 106 PRO A C 1
ATOM 842 O O . PRO A 1 106 ? 10.899 -21.271 9.288 1.00 71.19 106 PRO A O 1
ATOM 845 N N . LYS A 1 107 ? 11.377 -22.383 7.389 1.00 59.81 107 LYS A N 1
ATOM 846 C CA . LYS A 1 107 ? 12.834 -22.237 7.536 1.00 59.81 107 LYS A CA 1
ATOM 847 C C . LYS A 1 107 ? 13.180 -20.750 7.605 1.00 59.81 107 LYS A C 1
ATOM 849 O O . LYS A 1 107 ? 12.581 -19.957 6.882 1.00 59.81 107 LYS A O 1
ATOM 854 N N . SER A 1 108 ? 14.153 -20.384 8.441 1.00 54.34 108 SER A N 1
ATOM 855 C CA . SER A 1 108 ? 14.693 -19.025 8.494 1.00 54.34 108 SER A CA 1
ATOM 856 C C . SER A 1 108 ? 15.220 -18.642 7.111 1.00 54.34 108 SER A C 1
ATOM 858 O O . SER A 1 108 ? 16.327 -19.018 6.725 1.00 54.34 108 SER A O 1
ATOM 860 N N . GLN A 1 109 ? 14.406 -17.946 6.326 1.00 49.81 109 GLN A N 1
ATOM 861 C CA . GLN A 1 109 ? 14.863 -17.330 5.096 1.00 49.81 109 GLN A CA 1
ATOM 862 C C . GLN A 1 109 ? 15.597 -16.055 5.488 1.00 49.81 109 GLN A C 1
ATOM 864 O O . GLN A 1 109 ? 15.042 -15.192 6.169 1.00 49.81 109 GLN A O 1
ATOM 869 N N . HIS A 1 110 ? 16.854 -15.947 5.062 1.00 41.75 110 HIS A N 1
ATOM 870 C CA . HIS A 1 110 ? 17.517 -14.657 4.967 1.00 41.75 110 HIS A CA 1
ATOM 871 C C . HIS A 1 110 ? 16.712 -13.824 3.971 1.00 41.75 110 HIS A C 1
ATOM 873 O O . HIS A 1 110 ? 16.866 -13.968 2.761 1.00 41.75 110 HIS A O 1
ATOM 879 N N . TYR A 1 111 ? 15.802 -12.997 4.480 1.00 44.28 111 TYR A N 1
ATOM 880 C CA . TYR A 1 111 ? 15.169 -11.971 3.673 1.00 44.28 111 TYR A CA 1
ATOM 881 C C . TYR A 1 111 ? 16.274 -11.002 3.251 1.00 44.28 111 TYR A C 1
ATOM 883 O O . TYR A 1 111 ? 16.782 -10.227 4.059 1.00 44.28 111 TYR A O 1
ATOM 891 N N . THR A 1 112 ? 16.692 -11.082 1.989 1.00 38.03 112 THR A N 1
ATOM 892 C CA . THR A 1 112 ? 17.478 -10.023 1.352 1.00 38.03 112 THR A CA 1
ATOM 893 C C . THR A 1 112 ? 16.712 -8.709 1.500 1.00 38.03 112 THR A C 1
ATOM 895 O O . THR A 1 112 ? 15.486 -8.718 1.407 1.00 38.03 112 THR A O 1
ATOM 898 N N . SER A 1 113 ? 17.431 -7.614 1.753 1.00 40.00 113 SER A N 1
ATOM 899 C CA . SER A 1 113 ? 17.020 -6.285 2.261 1.00 40.00 113 SER A CA 1
ATOM 900 C C . SER A 1 113 ? 15.790 -5.571 1.659 1.00 40.00 113 SER A C 1
ATOM 902 O O . SER A 1 113 ? 15.489 -4.446 2.045 1.00 40.00 113 SER A O 1
ATOM 904 N N . ILE A 1 114 ? 15.023 -6.196 0.770 1.00 42.44 114 ILE A N 1
ATOM 905 C CA . ILE A 1 114 ? 13.757 -5.693 0.217 1.00 42.44 114 ILE A CA 1
ATOM 906 C C . ILE A 1 114 ? 12.674 -5.558 1.310 1.00 42.44 114 ILE A C 1
ATOM 908 O O . ILE A 1 114 ? 11.760 -4.749 1.183 1.00 42.44 114 ILE A O 1
ATOM 912 N N . SER A 1 115 ? 12.805 -6.272 2.434 1.00 40.78 115 SER A N 1
ATOM 913 C CA . SER A 1 115 ? 11.904 -6.151 3.592 1.00 40.78 115 SER A CA 1
ATOM 914 C C . SER A 1 115 ? 12.043 -4.840 4.381 1.00 40.78 115 SER A C 1
ATOM 916 O O . SER A 1 115 ? 11.225 -4.589 5.262 1.00 40.78 115 SER A O 1
ATOM 918 N N . GLN A 1 116 ? 13.051 -4.005 4.100 1.00 40.47 116 GLN A N 1
ATOM 919 C CA . GLN A 1 116 ? 13.340 -2.805 4.900 1.00 40.47 116 GLN A CA 1
ATOM 920 C C . GLN A 1 116 ? 12.437 -1.595 4.597 1.00 40.47 116 GLN A C 1
ATOM 922 O O . GLN A 1 116 ? 12.540 -0.587 5.290 1.00 40.47 116 GLN A O 1
ATOM 927 N N . TYR A 1 117 ? 11.533 -1.677 3.612 1.00 47.03 117 TYR A N 1
ATOM 928 C CA . TYR A 1 117 ? 10.731 -0.523 3.167 1.00 47.03 117 TYR A CA 1
ATOM 929 C C . TYR A 1 117 ? 9.218 -0.763 3.142 1.00 47.03 117 TYR A C 1
ATOM 931 O O . TYR A 1 117 ? 8.502 -0.070 2.419 1.00 47.03 117 TYR A O 1
ATOM 939 N N . VAL A 1 118 ? 8.717 -1.732 3.916 1.00 53.59 118 VAL A N 1
ATOM 940 C CA . VAL A 1 118 ? 7.271 -1.962 4.012 1.00 53.59 118 VAL A CA 1
ATOM 941 C C . VAL A 1 118 ? 6.691 -1.159 5.165 1.00 53.59 118 VAL A C 1
ATOM 943 O O . VAL A 1 118 ? 6.897 -1.504 6.330 1.00 53.59 118 VAL A O 1
ATOM 946 N N . TRP A 1 119 ? 5.939 -0.122 4.815 1.00 59.69 119 TRP A N 1
ATOM 947 C CA . TRP A 1 119 ? 5.184 0.688 5.759 1.00 59.69 119 TRP A CA 1
ATOM 948 C C . TRP A 1 119 ? 3.733 0.220 5.754 1.00 59.69 119 TRP A C 1
ATOM 950 O O . TRP A 1 119 ? 3.043 0.256 4.729 1.00 59.69 119 TRP A O 1
ATOM 960 N N . VAL A 1 120 ? 3.289 -0.272 6.902 1.00 58.38 120 VAL A N 1
ATOM 961 C CA . VAL A 1 120 ? 1.907 -0.662 7.158 1.00 58.38 120 VAL A CA 1
ATOM 962 C C . VAL A 1 120 ? 1.276 0.430 7.996 1.00 58.38 120 VAL A C 1
ATOM 964 O O . VAL A 1 120 ? 1.881 0.916 8.949 1.00 58.38 120 VAL A O 1
ATOM 967 N N . ILE A 1 121 ? 0.051 0.804 7.650 1.00 61.16 121 ILE A N 1
ATOM 968 C CA . ILE A 1 121 ? -0.737 1.657 8.529 1.00 61.16 121 ILE A CA 1
ATOM 969 C C . ILE A 1 121 ? -1.424 0.779 9.562 1.00 61.16 121 ILE A C 1
ATOM 971 O O . ILE A 1 121 ? -2.291 -0.029 9.221 1.00 61.16 121 ILE A O 1
ATOM 975 N N . GLN A 1 122 ? -1.078 0.969 10.827 1.00 50.09 122 GLN A N 1
ATOM 976 C CA . GLN A 1 122 ? -1.824 0.414 11.944 1.00 50.09 122 GLN A CA 1
ATOM 977 C C . GLN A 1 122 ? -2.800 1.482 12.438 1.00 50.09 122 GLN A C 1
ATOM 979 O O . GLN A 1 122 ? -2.536 2.231 13.365 1.00 50.09 122 GLN A O 1
ATOM 984 N N . GLY A 1 123 ? -3.934 1.606 11.755 1.00 51.97 123 GLY A N 1
ATOM 985 C CA . GLY A 1 123 ? -4.888 2.669 12.045 1.00 51.97 123 GLY A CA 1
ATOM 986 C C . GLY A 1 123 ? -6.192 2.481 11.294 1.00 51.97 123 GLY A C 1
ATOM 987 O O . GLY A 1 123 ? -6.235 1.912 10.203 1.00 51.97 123 GLY A O 1
ATOM 988 N N . ARG A 1 124 ? -7.284 2.944 11.899 1.00 56.28 124 ARG A N 1
ATOM 989 C CA . ARG A 1 124 ? -8.586 3.016 11.242 1.00 56.28 124 ARG A CA 1
ATOM 990 C C . ARG A 1 124 ? -8.684 4.380 10.572 1.00 56.28 124 ARG A C 1
ATOM 992 O O . ARG A 1 124 ? -9.053 5.344 11.229 1.00 56.28 124 ARG A O 1
ATOM 999 N N . ILE A 1 125 ? -8.411 4.442 9.270 1.00 62.19 125 ILE A N 1
ATOM 1000 C CA . ILE A 1 125 ? -8.807 5.607 8.475 1.00 62.19 125 ILE A CA 1
ATOM 1001 C C . ILE A 1 125 ? -10.323 5.534 8.332 1.00 62.19 125 ILE A C 1
ATOM 1003 O O . ILE A 1 125 ? -10.830 4.706 7.576 1.00 62.19 125 ILE A O 1
ATOM 1007 N N . ASP A 1 126 ? -11.044 6.326 9.125 1.00 62.97 126 ASP A N 1
ATOM 1008 C CA . ASP A 1 126 ? -12.493 6.463 9.011 1.00 62.97 126 ASP A CA 1
ATOM 1009 C C . ASP A 1 126 ? -12.819 7.682 8.150 1.00 62.97 126 ASP A C 1
ATOM 1011 O O . ASP A 1 126 ? -12.987 8.792 8.656 1.00 62.97 126 ASP A O 1
ATOM 1015 N N . CYS A 1 127 ? -12.958 7.461 6.841 1.00 59.22 127 CYS A N 1
ATOM 1016 C CA . CYS A 1 127 ? -13.279 8.521 5.880 1.00 59.22 127 CYS A CA 1
ATOM 1017 C C . CYS A 1 127 ? -14.624 9.232 6.164 1.00 59.22 127 CYS A C 1
ATOM 1019 O O . CYS A 1 127 ? -14.975 10.180 5.467 1.00 59.22 127 CYS A O 1
ATOM 1021 N N . ARG A 1 128 ? -15.413 8.791 7.162 1.00 55.53 128 ARG A N 1
ATOM 1022 C CA . ARG A 1 128 ? -16.669 9.447 7.563 1.00 55.53 128 ARG A CA 1
ATOM 1023 C C . ARG A 1 128 ? -16.469 10.701 8.407 1.00 55.53 128 ARG A C 1
ATOM 1025 O O . ARG A 1 128 ? -17.329 11.574 8.335 1.00 55.53 128 ARG A O 1
ATOM 1032 N N . ARG A 1 129 ? -15.420 10.765 9.239 1.00 52.34 129 ARG A N 1
ATOM 1033 C CA . ARG A 1 129 ? -15.215 11.879 10.191 1.00 52.34 129 ARG A CA 1
ATOM 1034 C C . ARG A 1 129 ? -14.731 13.163 9.525 1.00 52.34 129 ARG A C 1
ATOM 1036 O O . ARG A 1 129 ? -15.013 14.233 10.044 1.00 52.34 129 ARG A O 1
ATOM 1043 N N . ASP A 1 130 ? -14.074 13.041 8.377 1.00 52.62 130 ASP A N 1
ATOM 1044 C CA . ASP A 1 130 ? -13.433 14.166 7.690 1.00 52.62 130 ASP A CA 1
ATOM 1045 C C . ASP A 1 130 ? -14.331 14.831 6.632 1.00 52.62 130 ASP A C 1
ATOM 1047 O O . ASP A 1 130 ? -13.877 15.706 5.895 1.00 52.62 130 ASP A O 1
ATOM 1051 N N . ARG A 1 131 ? -15.610 14.435 6.525 1.00 52.97 131 ARG A N 1
ATOM 1052 C CA . ARG A 1 131 ? -16.565 15.152 5.670 1.00 52.97 131 ARG A CA 1
ATOM 1053 C C . ARG A 1 131 ? -17.067 16.400 6.381 1.00 52.97 131 ARG A C 1
ATOM 1055 O O . ARG A 1 131 ? -17.576 16.317 7.496 1.00 52.97 131 ARG A O 1
ATOM 1062 N N . ASP A 1 132 ? -16.980 17.530 5.682 1.00 50.00 132 ASP A N 1
ATOM 1063 C CA . ASP A 1 132 ? -17.701 18.746 6.035 1.00 50.00 132 ASP A CA 1
ATOM 1064 C C . ASP A 1 132 ? -19.189 18.393 6.240 1.00 50.00 132 ASP A C 1
ATOM 1066 O O . ASP A 1 132 ? -19.808 17.834 5.324 1.00 50.00 132 ASP A O 1
ATOM 1070 N N . PRO A 1 133 ? -19.780 18.664 7.417 1.00 52.06 133 PRO A N 1
ATOM 1071 C CA . PRO A 1 133 ? -21.186 18.377 7.683 1.00 52.06 133 PRO A CA 1
ATOM 1072 C C . PRO A 1 133 ? -22.163 19.085 6.726 1.00 52.06 133 PRO A C 1
ATOM 1074 O O . PRO A 1 133 ? -23.343 18.741 6.728 1.00 52.06 133 PRO A O 1
ATOM 1077 N N . GLN A 1 134 ? -21.704 20.035 5.900 1.00 50.09 134 GLN A N 1
ATOM 1078 C CA . GLN A 1 134 ? -22.505 20.662 4.841 1.00 50.09 134 GLN A CA 1
ATOM 1079 C C . GLN A 1 134 ? -22.474 19.933 3.486 1.00 50.09 134 GLN A C 1
ATOM 1081 O O . GLN A 1 134 ? -23.261 20.269 2.601 1.00 50.09 134 GLN A O 1
ATOM 1086 N N . ALA A 1 135 ? -21.628 18.916 3.300 1.00 50.41 135 ALA A N 1
ATOM 1087 C CA . ALA A 1 135 ? -21.564 18.135 2.063 1.00 50.41 135 ALA A CA 1
ATOM 1088 C C . ALA A 1 135 ? -22.635 17.027 2.040 1.00 50.41 135 ALA A C 1
ATOM 1090 O O . ALA A 1 135 ? -22.336 15.833 1.966 1.00 50.41 135 ALA A O 1
ATOM 1091 N N . SER A 1 136 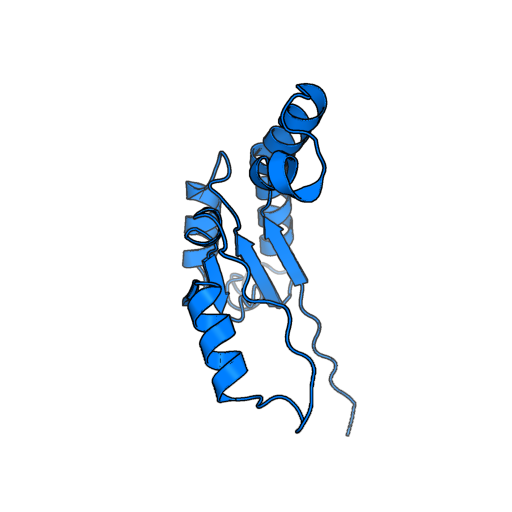? -23.901 17.427 2.120 1.00 39.53 136 SER A N 1
ATOM 1092 C CA . SER A 1 136 ? -25.040 16.564 1.821 1.00 39.53 136 SER A CA 1
ATOM 1093 C C . SER A 1 136 ? -26.044 17.329 0.967 1.00 39.53 136 SER A C 1
ATOM 1095 O O . SER A 1 136 ? -26.757 18.174 1.503 1.00 39.53 136 SER A O 1
ATOM 1097 N N . LEU A 1 137 ? -26.064 17.030 -0.334 1.00 37.59 137 LEU A N 1
ATOM 1098 C CA . LEU A 1 137 ? -27.235 16.814 -1.196 1.00 37.59 137 LEU A CA 1
ATOM 1099 C C . LEU A 1 137 ? -26.753 16.235 -2.535 1.00 37.59 137 LEU A C 1
ATOM 1101 O O . LEU A 1 137 ? -25.854 16.846 -3.153 1.00 37.59 137 LEU A O 1
#

Organism: Fusarium culmorum (NCBI:txid5516)

Sequence (137 aa):
MPKRNLCSYVVDFDAIARWPGSYGGQDSPSDISRGLFAGTHGVRRMLKLFDNKEGVTLFKISTICTDNGKLIEYINKHEGVEWVTMEQVYDEFKKKDKPPRGAVMPKSQHYTSISQYVWVIQGRIDCRRDRDPQASL

Radius of gyration: 18.17 Å; chains: 1; bounding box: 46×50×42 Å

Foldseek 3Di:
DDDDDADEAEDELCQQPCCVPPVVCPPPPVSNVRSLCCLPVVLVVVLVVLLPDFHWYKYKYQDDRPPVVVNVVSQVVAPFWDKDAVVVVVVVCCVVDPDPPPDDDPPPDPPDCSSVDIIITPGGRGSVVPDDPPPDD

pLDDT: mean 71.17, std 14.11, range [37.59, 90.38]

Secondary structure (DSSP, 8-state):
-PPPPP-EEEEEE-TTTTIIIIIS-TT-HHHHHHHHHIIIIIHHHHHHHHHTS--EEEEEE-S--TTHHHHHHHHHTSTT--EEEHHHHHHHHHHH-PPPTT--PPP-----GGGGG-EEE-S-EETTTTS-TT---